Protein AF-A0A9W6BMG9-F1 (afdb_monomer_lite)

Secondary structure (DSSP, 8-state):
-HHHHHHHHTTHHHHHHS-TTSTT---S-TTHHHHHHHHHHHHHHHHHHHHHHHHHHHHHTTSS-HHHHHHHHHHHHHHHHHHHHHHHHHHHHTT-

Organism: NCBI:txid330485

Radius of gyration: 16.76 Å; chains: 1; bounding box: 38×29×47 Å

Structure (mmCIF, N/CA/C/O backbone):
data_AF-A0A9W6BMG9-F1
#
_entry.id   AF-A0A9W6BMG9-F1
#
loop_
_atom_site.group_PDB
_atom_site.id
_atom_site.type_symbol
_atom_site.label_atom_id
_atom_site.label_alt_id
_atom_site.label_comp_id
_atom_site.label_asym_id
_atom_site.label_entity_id
_atom_site.label_seq_id
_atom_site.pdbx_PDB_ins_code
_atom_site.Cartn_x
_atom_site.Cartn_y
_atom_site.Cartn_z
_atom_site.occupancy
_atom_site.B_iso_or_equiv
_atom_site.auth_seq_id
_atom_site.auth_comp_id
_atom_site.auth_asym_id
_atom_site.auth_atom_id
_atom_site.pdbx_PDB_model_num
ATOM 1 N N . MET A 1 1 ? -10.687 10.277 6.472 1.00 66.94 1 MET A N 1
ATOM 2 C CA . MET A 1 1 ? -9.914 10.376 5.213 1.00 66.94 1 MET A CA 1
ATOM 3 C C . MET A 1 1 ? -8.504 9.763 5.331 1.00 66.94 1 MET A C 1
ATOM 5 O O . MET A 1 1 ? -7.653 10.095 4.524 1.00 66.94 1 MET A O 1
ATOM 9 N N . LEU A 1 2 ? -8.242 8.850 6.286 1.00 72.00 2 LEU A N 1
ATOM 10 C CA . LEU A 1 2 ? -6.906 8.257 6.496 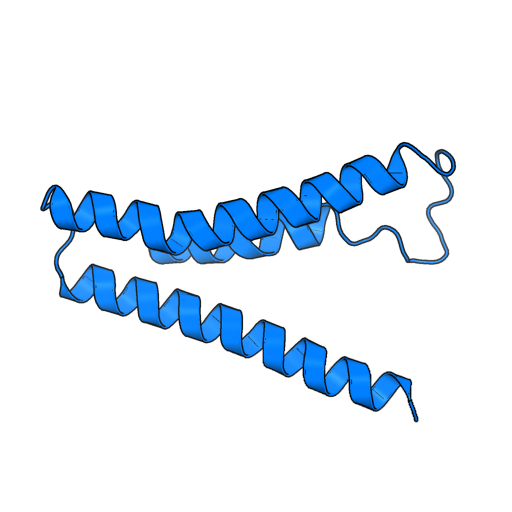1.00 72.00 2 LEU A CA 1
ATOM 11 C C . LEU A 1 2 ? -6.466 7.393 5.296 1.00 72.00 2 LEU A C 1
ATOM 13 O O . LEU A 1 2 ? -5.410 7.645 4.726 1.00 72.00 2 LEU A O 1
ATOM 17 N N . VAL A 1 3 ? -7.365 6.507 4.844 1.00 71.44 3 VAL A N 1
ATOM 18 C CA . VAL A 1 3 ? -7.203 5.651 3.653 1.00 71.44 3 VAL A CA 1
ATOM 19 C C . VAL A 1 3 ? -6.816 6.458 2.421 1.00 71.44 3 VAL A C 1
ATOM 21 O O . VAL A 1 3 ? -5.848 6.141 1.742 1.00 71.44 3 VAL A O 1
ATOM 24 N N . GLY A 1 4 ? -7.541 7.547 2.146 1.00 74.38 4 GLY A N 1
ATOM 25 C CA . GLY A 1 4 ? -7.274 8.388 0.978 1.00 74.38 4 GLY A CA 1
ATOM 26 C C . GLY A 1 4 ? -5.894 9.046 1.022 1.00 74.38 4 GLY A C 1
ATOM 27 O O . GLY A 1 4 ? -5.238 9.157 -0.006 1.00 74.38 4 GLY A O 1
ATOM 28 N N . ILE A 1 5 ? -5.425 9.433 2.211 1.00 76.06 5 ILE A N 1
ATOM 29 C CA . ILE A 1 5 ? -4.096 10.026 2.383 1.00 76.06 5 ILE A CA 1
ATOM 30 C C . ILE A 1 5 ? -2.999 8.973 2.160 1.00 76.06 5 ILE A C 1
ATOM 32 O O . ILE A 1 5 ? -2.038 9.263 1.450 1.00 76.06 5 ILE A O 1
ATOM 36 N N . MET A 1 6 ? -3.149 7.751 2.687 1.00 77.81 6 MET A N 1
ATOM 37 C CA . MET A 1 6 ? -2.163 6.675 2.487 1.00 77.81 6 MET A CA 1
ATOM 38 C C . MET A 1 6 ? -2.113 6.183 1.037 1.00 77.81 6 MET A C 1
ATOM 40 O O . MET A 1 6 ? -1.026 5.953 0.507 1.00 77.81 6 MET A O 1
ATOM 44 N N . TYR A 1 7 ? -3.259 6.123 0.354 1.00 74.19 7 TYR A N 1
ATOM 45 C CA . TYR A 1 7 ? -3.338 5.729 -1.057 1.00 74.19 7 TYR A CA 1
ATOM 46 C C . TYR A 1 7 ? -2.607 6.695 -2.000 1.00 74.19 7 TYR A C 1
ATOM 48 O O . TYR A 1 7 ? -2.170 6.300 -3.075 1.00 74.19 7 TYR A O 1
ATOM 56 N N . VAL A 1 8 ? -2.460 7.961 -1.601 1.00 77.56 8 VAL A N 1
ATOM 57 C CA . VAL A 1 8 ? -1.705 8.977 -2.346 1.00 77.56 8 VAL A CA 1
ATOM 58 C C . VAL A 1 8 ? -0.236 8.981 -1.909 1.00 77.56 8 VAL A C 1
ATOM 60 O O . VAL A 1 8 ? 0.660 8.992 -2.750 1.00 77.56 8 VAL A O 1
ATOM 63 N N . LEU A 1 9 ? 0.036 8.919 -0.602 1.00 76.56 9 LEU A N 1
ATOM 64 C CA . LEU A 1 9 ? 1.397 8.991 -0.054 1.00 76.56 9 LEU A CA 1
ATOM 65 C C . LEU A 1 9 ? 2.307 7.834 -0.476 1.00 76.56 9 LEU A C 1
ATOM 67 O O . LEU A 1 9 ? 3.517 8.036 -0.566 1.00 76.56 9 LEU A O 1
ATOM 71 N N . VAL A 1 10 ? 1.758 6.638 -0.700 1.00 77.25 10 VAL A N 1
ATOM 72 C CA . VAL A 1 10 ? 2.538 5.450 -1.084 1.00 77.25 10 VAL A CA 1
ATOM 73 C C . VAL A 1 10 ? 3.059 5.525 -2.528 1.00 77.25 10 VAL A C 1
ATOM 75 O O . VAL A 1 10 ? 4.267 5.395 -2.708 1.00 77.25 10 VAL A O 1
ATOM 78 N N . PRO A 1 11 ? 2.229 5.766 -3.561 1.00 75.94 11 PRO A N 1
ATOM 79 C CA . PRO A 1 11 ? 2.698 5.810 -4.946 1.00 75.94 11 PRO A CA 1
ATOM 80 C C . PRO A 1 11 ? 3.315 7.152 -5.363 1.00 75.94 11 PRO A C 1
ATOM 82 O O . PRO A 1 11 ? 4.164 7.165 -6.252 1.00 75.94 11 PRO A O 1
ATOM 85 N N . MET A 1 12 ? 2.929 8.286 -4.756 1.00 78.38 12 MET A N 1
ATOM 86 C CA . MET A 1 12 ? 3.419 9.607 -5.194 1.00 78.38 12 MET A CA 1
ATOM 87 C C . MET A 1 12 ? 4.949 9.750 -5.213 1.00 78.38 12 MET A C 1
ATOM 89 O O . MET A 1 12 ? 5.466 10.284 -6.192 1.00 78.38 12 MET A O 1
ATOM 93 N N . PRO A 1 13 ? 5.703 9.267 -4.210 1.00 71.56 13 PRO A N 1
ATOM 94 C CA . PRO A 1 13 ? 7.160 9.292 -4.253 1.00 71.56 13 PRO A CA 1
ATOM 95 C C . PRO A 1 13 ? 7.730 8.607 -5.496 1.00 71.56 13 PRO A C 1
ATOM 97 O O . PRO A 1 13 ? 8.587 9.164 -6.175 1.00 71.56 13 PRO A O 1
ATOM 100 N N . TYR A 1 14 ? 7.213 7.427 -5.837 1.00 69.19 14 TYR A N 1
ATOM 101 C CA . TYR A 1 14 ? 7.633 6.704 -7.031 1.00 69.19 14 TYR A CA 1
ATOM 102 C C . TYR A 1 14 ? 7.268 7.459 -8.318 1.00 69.19 14 TYR A C 1
ATOM 104 O O . TYR A 1 14 ? 8.080 7.533 -9.234 1.00 69.19 14 TYR A O 1
ATOM 112 N N . LEU A 1 15 ? 6.094 8.094 -8.373 1.00 72.38 15 LEU A N 1
ATOM 113 C CA . LEU A 1 15 ? 5.665 8.881 -9.536 1.00 72.38 15 LEU A CA 1
ATOM 114 C C . LEU A 1 15 ? 6.529 10.133 -9.765 1.00 72.38 15 LEU A C 1
ATOM 116 O O . LEU A 1 15 ? 6.833 10.459 -10.910 1.00 72.38 15 LEU A O 1
ATOM 120 N N . PHE A 1 16 ? 6.953 10.820 -8.700 1.00 70.56 16 PHE A N 1
ATOM 121 C CA . PHE A 1 16 ? 7.776 12.031 -8.819 1.00 70.56 16 PHE A CA 1
ATOM 122 C C . PHE A 1 16 ? 9.262 11.745 -9.040 1.00 70.56 16 PHE A C 1
ATOM 124 O O . PHE A 1 16 ? 9.945 12.542 -9.681 1.00 70.56 16 PHE A O 1
ATOM 131 N N . PHE A 1 17 ? 9.767 10.624 -8.524 1.00 69.19 17 PHE A N 1
ATOM 132 C CA . PHE A 1 17 ? 11.200 10.324 -8.525 1.00 69.19 17 PHE A CA 1
ATOM 133 C C . PHE A 1 17 ? 11.595 9.138 -9.426 1.00 69.19 17 PHE A C 1
ATOM 135 O O . PHE A 1 17 ? 12.784 8.907 -9.631 1.00 69.19 17 PHE A O 1
ATOM 142 N N . GLY A 1 18 ? 10.632 8.396 -9.989 1.00 60.59 18 GLY A N 1
ATOM 143 C CA . GLY A 1 18 ? 10.860 7.224 -10.849 1.00 60.59 18 GLY A CA 1
ATOM 144 C C . GLY A 1 18 ? 10.938 7.511 -12.356 1.00 60.59 18 GLY A C 1
ATOM 145 O O . GLY A 1 18 ? 11.417 6.670 -13.110 1.00 60.59 18 GLY A O 1
ATOM 146 N N . SER A 1 19 ? 10.530 8.699 -12.820 1.00 56.25 19 SER A N 1
ATOM 147 C CA . SER A 1 19 ? 10.460 9.054 -14.254 1.00 56.25 19 SER A CA 1
ATOM 148 C C . SER A 1 19 ? 11.805 9.474 -14.882 1.00 56.25 19 SER A C 1
ATOM 150 O O . 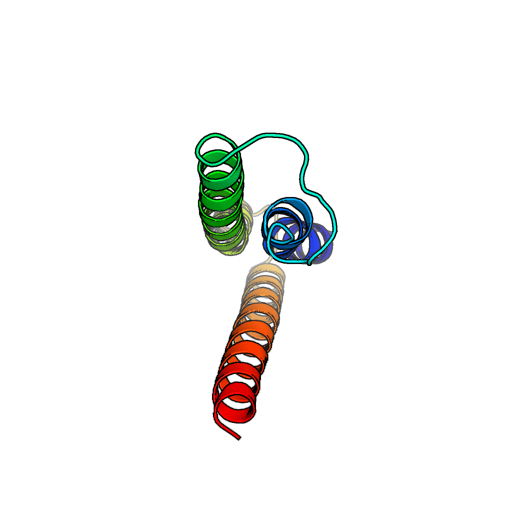SER A 1 19 ? 11.843 10.295 -15.800 1.00 56.25 19 SER A O 1
ATOM 152 N N . SER A 1 20 ? 12.933 8.923 -14.437 1.00 52.28 20 SER A N 1
ATOM 153 C CA . SER A 1 20 ? 14.253 9.272 -14.986 1.00 52.28 20 SER A CA 1
ATOM 154 C C . SER A 1 20 ? 14.693 8.386 -16.168 1.00 52.28 20 SER A C 1
ATOM 156 O O . SER A 1 20 ? 15.891 8.179 -16.350 1.00 52.28 20 SER A O 1
ATOM 158 N N . GLY A 1 21 ? 13.753 7.802 -16.921 1.00 48.06 21 GLY A N 1
ATOM 159 C CA . GLY A 1 21 ? 14.031 6.814 -17.979 1.00 48.06 21 GLY A CA 1
ATOM 160 C C . GLY A 1 21 ? 13.397 7.100 -19.345 1.00 48.06 21 GLY A C 1
ATOM 161 O O . GLY A 1 21 ? 13.449 6.242 -20.215 1.00 48.06 21 GLY A O 1
ATOM 162 N N . GLY A 1 22 ? 12.790 8.274 -19.544 1.00 41.53 22 GLY A N 1
ATOM 163 C CA . GLY A 1 22 ? 12.286 8.698 -20.850 1.00 41.53 22 GLY A CA 1
ATOM 164 C C . GLY A 1 22 ? 13.367 9.422 -21.649 1.00 41.53 22 GLY A C 1
ATOM 165 O O . GLY A 1 22 ? 13.963 10.386 -21.163 1.00 41.53 22 GLY A O 1
ATOM 166 N N . GLU A 1 23 ? 13.600 8.967 -22.877 1.00 46.19 23 GLU A N 1
ATOM 167 C CA . GLU A 1 23 ? 14.384 9.653 -23.904 1.00 46.19 23 GLU A CA 1
ATOM 168 C C . GLU A 1 23 ? 13.849 11.088 -24.083 1.00 46.19 23 GLU A C 1
ATOM 170 O O . GLU A 1 23 ? 12.847 11.310 -24.756 1.00 46.19 23 GLU A O 1
ATOM 175 N N . GLY A 1 24 ? 14.456 12.077 -23.417 1.00 40.53 24 GLY A N 1
ATOM 176 C CA . GLY A 1 24 ? 14.022 13.472 -23.560 1.00 40.53 24 GLY A CA 1
ATOM 177 C C . GLY A 1 24 ? 14.364 14.451 -22.439 1.00 40.53 24 GLY A C 1
ATOM 178 O O . GLY A 1 24 ? 14.251 15.651 -22.667 1.00 40.53 24 GLY A O 1
ATOM 179 N N . TYR A 1 25 ? 14.823 14.012 -21.262 1.00 41.03 25 TYR A N 1
ATOM 180 C CA . TYR A 1 25 ? 15.250 14.946 -20.205 1.00 41.03 25 TYR A CA 1
ATOM 181 C C . TYR A 1 25 ? 16.717 14.751 -19.819 1.00 41.03 25 TYR A C 1
ATOM 183 O O . TYR A 1 25 ? 17.072 14.385 -18.702 1.00 41.03 25 TYR A O 1
ATOM 191 N N . ALA A 1 26 ? 17.592 15.009 -20.790 1.00 46.62 26 ALA A N 1
ATOM 192 C CA . ALA A 1 26 ? 19.012 15.222 -20.558 1.00 46.62 26 ALA A CA 1
ATOM 193 C C . ALA A 1 26 ? 19.227 16.614 -19.941 1.00 46.62 26 ALA A C 1
ATOM 195 O O . ALA A 1 26 ? 19.567 17.556 -20.649 1.00 46.62 26 ALA A O 1
ATOM 196 N N . ILE A 1 27 ? 19.025 16.762 -18.631 1.00 43.28 27 ILE A N 1
ATOM 197 C CA . ILE A 1 27 ? 19.437 17.963 -17.893 1.00 43.28 27 ILE A CA 1
ATOM 198 C C . ILE A 1 27 ? 20.044 17.508 -16.548 1.00 43.28 27 ILE A C 1
ATOM 200 O O . ILE A 1 27 ? 19.337 17.278 -15.574 1.00 43.28 27 ILE A O 1
ATOM 204 N N . TYR A 1 28 ? 21.381 17.388 -16.545 1.00 38.22 28 TYR A N 1
ATOM 205 C CA . TYR A 1 28 ? 22.328 17.100 -15.444 1.00 38.22 28 TYR A CA 1
ATOM 206 C C . TYR A 1 28 ? 22.728 15.629 -15.197 1.00 38.22 28 TYR A C 1
ATOM 208 O O . TYR A 1 28 ? 21.977 14.805 -14.689 1.00 38.22 28 TYR A O 1
ATOM 216 N N . GLY A 1 29 ? 23.986 15.330 -15.544 1.00 38.88 29 GLY A N 1
ATOM 217 C CA . GLY A 1 29 ? 24.590 14.001 -15.609 1.00 38.88 29 GLY A CA 1
ATOM 218 C C . GLY A 1 29 ? 24.628 13.166 -14.317 1.00 38.88 29 GLY A C 1
ATOM 219 O O . GLY A 1 29 ? 24.921 13.638 -13.220 1.00 38.88 29 GLY A O 1
ATOM 220 N N . SER A 1 30 ? 24.347 11.875 -14.510 1.00 53.50 30 SER A N 1
ATOM 221 C CA . SER A 1 30 ? 25.079 10.679 -14.042 1.00 53.50 30 SER A CA 1
ATOM 222 C C . SER A 1 30 ? 25.449 10.467 -12.561 1.00 53.50 30 SER A C 1
ATOM 224 O O . SER A 1 30 ? 26.081 9.459 -12.258 1.00 53.50 30 SER A O 1
ATOM 226 N N . THR A 1 31 ? 25.051 11.308 -11.603 1.00 51.38 31 THR A N 1
ATOM 227 C CA . THR A 1 31 ? 25.226 10.989 -10.157 1.00 51.38 31 THR A CA 1
ATOM 228 C C . THR A 1 31 ? 24.143 11.588 -9.261 1.00 51.38 31 THR A C 1
ATOM 230 O O . THR A 1 31 ? 23.736 10.979 -8.278 1.00 51.38 31 THR A O 1
ATOM 233 N N . ILE A 1 32 ? 23.605 12.760 -9.609 1.00 51.44 32 ILE A N 1
ATOM 234 C CA . ILE A 1 32 ? 22.479 13.353 -8.866 1.00 51.44 32 ILE A CA 1
ATOM 235 C C . ILE A 1 32 ? 21.150 12.679 -9.242 1.00 51.44 32 ILE A C 1
ATOM 237 O O . ILE A 1 32 ? 20.295 12.485 -8.382 1.00 51.44 32 ILE A O 1
ATOM 241 N N . GLN A 1 33 ? 21.010 12.224 -10.492 1.00 57.81 33 GLN A N 1
ATOM 242 C CA . GLN A 1 33 ? 19.859 11.440 -10.954 1.00 57.81 33 GLN A CA 1
ATOM 243 C C . GLN A 1 33 ? 19.681 10.138 -10.153 1.00 57.81 33 GLN A C 1
ATOM 245 O O . GLN A 1 33 ? 18.558 9.804 -9.787 1.00 57.81 33 GLN A O 1
ATOM 250 N N . SER A 1 34 ? 20.769 9.438 -9.799 1.00 65.88 34 SER A N 1
ATOM 251 C CA . SER A 1 34 ? 20.681 8.229 -8.966 1.00 65.88 34 SER A CA 1
ATOM 252 C C . SER A 1 34 ? 20.245 8.537 -7.532 1.00 65.88 34 SER A C 1
ATOM 254 O O . SER A 1 34 ? 19.490 7.764 -6.952 1.00 65.88 34 SER A O 1
ATOM 256 N N . GLY A 1 35 ? 20.656 9.684 -6.975 1.00 76.50 35 GLY A N 1
ATOM 257 C CA . GLY A 1 35 ? 20.262 10.105 -5.627 1.00 76.50 35 GLY A CA 1
ATOM 258 C C . GLY A 1 35 ? 18.757 10.355 -5.487 1.00 76.50 35 GLY A C 1
ATOM 259 O O . GLY A 1 35 ? 18.155 9.925 -4.506 1.00 76.50 35 GLY A O 1
ATOM 260 N N . TRP A 1 36 ? 18.129 10.989 -6.482 1.00 77.31 36 TRP A N 1
ATOM 261 C CA . TRP A 1 36 ? 16.675 11.202 -6.485 1.00 77.31 36 TRP A CA 1
ATOM 262 C C . TRP A 1 36 ? 15.896 9.901 -6.677 1.00 77.31 36 TRP A C 1
ATOM 264 O O . TRP A 1 36 ? 14.894 9.693 -5.996 1.00 77.31 36 TRP A O 1
ATOM 274 N N . VAL A 1 37 ? 16.383 8.995 -7.528 1.00 76.88 37 VAL A N 1
ATOM 275 C CA . VAL A 1 37 ? 15.782 7.663 -7.708 1.00 76.88 37 VAL A CA 1
ATOM 276 C C . VAL A 1 37 ? 15.839 6.850 -6.410 1.00 76.88 37 VAL A C 1
ATOM 278 O O . VAL A 1 37 ? 14.831 6.272 -5.997 1.00 76.88 37 VAL A O 1
ATOM 281 N N . ASP A 1 38 ? 16.981 6.835 -5.719 1.00 81.94 38 ASP A N 1
ATOM 282 C CA . ASP A 1 38 ? 17.104 6.144 -4.431 1.00 81.94 38 ASP A CA 1
ATOM 283 C C . ASP A 1 38 ? 16.278 6.815 -3.324 1.00 81.94 38 ASP A C 1
ATOM 285 O O . ASP A 1 38 ? 15.663 6.111 -2.517 1.00 81.94 38 ASP A O 1
ATOM 289 N N . ALA A 1 39 ? 16.160 8.147 -3.322 1.00 83.00 39 ALA A N 1
ATOM 290 C CA . ALA A 1 39 ? 15.237 8.856 -2.436 1.00 83.00 39 ALA A CA 1
ATOM 291 C C . ALA A 1 39 ? 13.774 8.461 -2.705 1.00 83.00 39 ALA A C 1
ATOM 293 O O . ALA A 1 39 ? 13.017 8.227 -1.762 1.00 83.00 39 ALA A O 1
ATOM 294 N N . GLY A 1 40 ? 13.386 8.312 -3.975 1.00 82.62 40 GLY A N 1
ATOM 295 C CA . GLY A 1 40 ? 12.071 7.817 -4.379 1.00 82.62 40 GLY A CA 1
ATOM 296 C C . GLY A 1 40 ? 11.783 6.409 -3.867 1.00 82.62 40 GLY A C 1
ATOM 297 O O . GLY A 1 40 ? 10.713 6.160 -3.305 1.00 82.62 40 GLY A O 1
ATOM 298 N N . LYS A 1 41 ? 12.754 5.497 -3.990 1.00 81.69 41 LYS A N 1
ATOM 299 C CA . LYS A 1 41 ? 12.658 4.124 -3.465 1.00 81.69 41 LYS A CA 1
ATOM 300 C C . LYS A 1 41 ? 12.533 4.106 -1.942 1.00 81.69 41 LYS A C 1
ATOM 302 O O . LYS A 1 41 ? 11.647 3.432 -1.415 1.00 81.69 41 LYS A O 1
ATOM 307 N N . PHE A 1 42 ? 13.367 4.876 -1.241 1.00 87.00 42 PHE A N 1
ATOM 308 C CA . PHE A 1 42 ? 13.294 5.009 0.215 1.00 87.00 42 PHE A CA 1
ATOM 309 C C . PHE A 1 42 ? 11.934 5.549 0.657 1.00 87.00 42 PHE A C 1
ATOM 311 O O . PHE A 1 42 ? 11.293 4.961 1.524 1.00 87.00 42 PHE A O 1
ATOM 318 N N . LEU A 1 43 ? 11.471 6.639 0.043 1.00 87.25 43 LEU A N 1
ATOM 319 C CA . LEU A 1 43 ? 10.232 7.297 0.437 1.00 87.25 43 LEU A CA 1
ATOM 320 C C . LEU A 1 43 ? 9.001 6.437 0.116 1.00 87.25 43 LEU A C 1
ATOM 322 O O . LEU A 1 43 ? 8.074 6.400 0.916 1.00 87.25 43 LEU A O 1
ATOM 326 N N . THR A 1 44 ? 9.015 5.678 -0.983 1.00 85.75 44 THR A N 1
ATOM 327 C CA . THR A 1 44 ? 7.962 4.692 -1.291 1.00 85.75 44 THR A CA 1
ATOM 328 C C . THR A 1 44 ? 7.895 3.608 -0.212 1.00 85.75 44 THR A C 1
ATOM 330 O O . THR A 1 44 ? 6.817 3.316 0.307 1.00 85.75 44 THR A O 1
ATOM 333 N N . GLY A 1 45 ? 9.045 3.050 0.187 1.00 86.44 45 GLY A N 1
ATOM 334 C CA . GLY A 1 45 ? 9.122 2.074 1.279 1.00 86.44 45 GLY A CA 1
ATOM 335 C C . GLY A 1 45 ? 8.691 2.660 2.626 1.00 86.44 45 GLY A C 1
ATOM 336 O O . GLY A 1 45 ? 7.915 2.041 3.353 1.00 86.44 45 GLY A O 1
ATOM 337 N N . PHE A 1 46 ? 9.128 3.882 2.936 1.00 90.12 46 PHE A N 1
ATOM 338 C CA . PHE A 1 46 ? 8.726 4.609 4.138 1.00 90.12 46 PHE A CA 1
ATOM 339 C C . PHE A 1 46 ? 7.212 4.829 4.183 1.00 90.12 46 PHE A C 1
ATOM 341 O O . PHE A 1 46 ? 6.579 4.506 5.187 1.00 90.12 46 PHE A O 1
ATOM 348 N N . SER A 1 47 ? 6.616 5.319 3.095 1.00 88.06 47 SER A N 1
ATOM 349 C CA . SER A 1 47 ? 5.171 5.513 2.994 1.00 88.06 47 SER A CA 1
ATOM 350 C C . SER A 1 47 ? 4.413 4.190 3.109 1.00 88.06 47 SER A C 1
ATOM 352 O O . SER A 1 47 ? 3.389 4.139 3.789 1.00 88.06 47 SER A O 1
ATOM 354 N N . ALA A 1 48 ? 4.918 3.107 2.507 1.00 89.25 48 ALA A N 1
ATOM 355 C CA . ALA A 1 48 ? 4.314 1.779 2.619 1.00 89.25 48 ALA A CA 1
ATOM 356 C C . ALA A 1 48 ? 4.299 1.288 4.076 1.00 89.25 48 ALA A C 1
ATOM 358 O O . ALA A 1 48 ? 3.254 0.871 4.575 1.00 89.25 48 ALA A O 1
ATOM 359 N N . VAL A 1 49 ? 5.412 1.415 4.805 1.00 91.94 49 VAL A N 1
ATOM 360 C CA . VAL A 1 49 ? 5.460 1.095 6.243 1.00 91.94 49 VAL A CA 1
ATOM 361 C C . VAL A 1 49 ? 4.545 2.028 7.044 1.00 91.94 49 VAL A C 1
ATOM 363 O O . VAL A 1 49 ? 3.804 1.572 7.917 1.00 91.94 49 VAL A O 1
ATOM 366 N N . GLY A 1 50 ? 4.539 3.322 6.716 1.00 90.38 50 GLY A N 1
ATOM 367 C CA . GLY A 1 50 ? 3.670 4.328 7.325 1.00 90.38 50 GLY A CA 1
ATOM 368 C C . GLY A 1 50 ? 2.184 3.995 7.192 1.00 90.38 50 GLY A C 1
ATOM 369 O O . GLY A 1 50 ? 1.443 4.171 8.159 1.00 90.38 50 GLY A O 1
ATOM 370 N N . SER A 1 51 ? 1.768 3.420 6.059 1.00 89.25 51 SER A N 1
ATOM 371 C CA . SER A 1 51 ? 0.383 2.989 5.817 1.00 89.25 51 SER A CA 1
ATOM 372 C C . SER A 1 51 ? -0.096 1.872 6.747 1.00 89.25 51 SER A C 1
ATOM 374 O O . SER A 1 51 ? -1.294 1.698 6.913 1.00 89.25 51 SER A O 1
ATOM 376 N N . ILE A 1 52 ? 0.816 1.152 7.407 1.00 91.50 52 ILE A N 1
ATOM 377 C CA . ILE A 1 52 ? 0.484 0.114 8.394 1.00 91.50 52 ILE A CA 1
ATOM 378 C C . ILE A 1 52 ? 0.718 0.641 9.814 1.00 91.50 52 ILE A C 1
ATOM 380 O O . ILE A 1 52 ? -0.126 0.479 10.698 1.00 91.50 52 ILE A O 1
ATOM 384 N N . ALA A 1 53 ? 1.851 1.311 10.035 1.00 91.56 53 ALA A N 1
ATOM 385 C CA . ALA A 1 53 ? 2.260 1.790 11.350 1.00 91.56 53 ALA A CA 1
ATOM 386 C C . ALA A 1 53 ? 1.349 2.906 11.883 1.00 91.56 53 ALA A C 1
ATOM 388 O O . ALA A 1 53 ? 0.934 2.854 13.041 1.00 91.56 53 ALA A O 1
ATOM 389 N N . ILE A 1 54 ? 0.997 3.897 11.052 1.00 91.25 54 ILE A N 1
ATOM 390 C CA . ILE A 1 54 ? 0.170 5.038 11.474 1.00 91.25 54 ILE A CA 1
ATOM 391 C C . ILE A 1 54 ? -1.226 4.566 11.922 1.00 91.25 54 ILE A C 1
ATOM 393 O O . ILE A 1 54 ? -1.601 4.854 13.062 1.00 91.25 54 ILE A O 1
ATOM 397 N N . PRO A 1 55 ? -1.989 3.794 11.121 1.00 89.31 55 PRO A N 1
ATOM 398 C CA . PRO A 1 55 ? -3.291 3.288 11.555 1.00 89.31 55 PRO A CA 1
ATOM 399 C C . PRO A 1 55 ? -3.201 2.391 12.792 1.00 89.31 55 PRO A C 1
ATOM 401 O O . PRO A 1 55 ? -4.060 2.486 13.668 1.00 89.31 55 PRO A O 1
ATOM 404 N N . ALA A 1 56 ? -2.161 1.557 12.907 1.00 91.25 56 ALA A N 1
ATOM 405 C CA . ALA A 1 56 ? -1.967 0.698 14.075 1.00 91.25 56 ALA A CA 1
ATOM 406 C C . ALA A 1 56 ? -1.784 1.513 15.368 1.00 91.25 56 ALA A C 1
ATOM 408 O O . ALA A 1 56 ? -2.407 1.200 16.386 1.00 91.25 56 ALA A O 1
ATOM 409 N N . ILE A 1 57 ? -0.998 2.595 15.325 1.00 93.81 57 ILE A N 1
ATOM 410 C CA . ILE A 1 57 ? -0.814 3.508 16.465 1.00 93.81 57 ILE A CA 1
ATOM 411 C C . ILE A 1 57 ? -2.134 4.214 16.808 1.00 93.81 57 ILE A C 1
ATOM 413 O O . ILE A 1 57 ? -2.501 4.296 17.982 1.00 93.81 57 ILE A O 1
ATOM 417 N N . LEU A 1 58 ? -2.887 4.676 15.803 1.00 91.69 58 LEU A N 1
ATOM 418 C CA . LEU A 1 58 ? -4.192 5.314 16.016 1.00 91.69 58 LEU A CA 1
ATOM 419 C C . LEU A 1 58 ? -5.221 4.345 16.623 1.00 91.69 58 LEU A C 1
ATOM 421 O O . LEU A 1 58 ? -6.016 4.751 17.475 1.00 91.69 58 LEU A O 1
ATOM 425 N N . ALA A 1 59 ? -5.209 3.075 16.212 1.00 91.38 59 ALA A N 1
ATOM 426 C CA . ALA A 1 59 ? -6.073 2.039 16.773 1.00 91.38 59 ALA A CA 1
ATOM 427 C C . ALA A 1 59 ? -5.688 1.723 18.225 1.00 91.38 59 ALA A C 1
ATOM 429 O O . ALA A 1 59 ? -6.561 1.612 19.087 1.00 91.38 59 ALA A O 1
ATOM 430 N N . HIS A 1 60 ? -4.387 1.658 18.524 1.00 92.88 60 HIS A N 1
ATOM 431 C CA . HIS A 1 60 ? -3.885 1.480 19.888 1.00 92.88 60 HIS A CA 1
ATOM 432 C C . HIS A 1 60 ? -4.287 2.645 20.810 1.00 92.88 60 HIS A C 1
ATOM 434 O O . HIS A 1 60 ? -4.709 2.426 21.945 1.00 92.88 60 HIS A O 1
ATOM 440 N N . ALA A 1 61 ? -4.250 3.880 20.299 1.00 94.75 61 ALA A N 1
ATOM 441 C CA . ALA A 1 61 ? -4.703 5.082 21.000 1.00 94.75 61 ALA A CA 1
ATOM 442 C C . ALA A 1 61 ? -6.240 5.228 21.075 1.00 94.75 61 ALA A C 1
ATOM 444 O O . ALA A 1 61 ? -6.731 6.220 21.612 1.00 94.75 61 ALA A O 1
ATOM 445 N N . LYS A 1 62 ? -7.007 4.260 20.548 1.00 90.94 62 LYS A N 1
ATOM 446 C CA . LYS A 1 62 ? -8.482 4.271 20.475 1.00 90.94 62 LYS A CA 1
ATOM 447 C C . LYS A 1 62 ? -9.065 5.471 19.711 1.00 90.94 62 LYS A C 1
ATOM 449 O O . LYS A 1 62 ? -10.209 5.851 19.940 1.00 90.94 62 LYS A O 1
ATOM 454 N N . VAL A 1 63 ? -8.296 6.044 18.781 1.00 94.50 63 VAL A N 1
ATOM 455 C CA . VAL A 1 63 ? -8.739 7.140 17.898 1.00 94.50 63 VAL A CA 1
ATOM 456 C C . VAL A 1 63 ? -9.566 6.602 16.727 1.00 94.50 63 VAL A C 1
ATOM 458 O O . VAL A 1 63 ? -10.498 7.259 16.270 1.00 94.50 63 VAL A O 1
ATOM 461 N N . ILE A 1 64 ? -9.248 5.394 16.252 1.00 91.88 64 ILE A N 1
ATOM 462 C CA . ILE A 1 64 ? -10.013 4.683 15.220 1.00 91.88 64 ILE A CA 1
ATOM 463 C C . ILE A 1 64 ? -10.526 3.345 15.756 1.00 91.88 64 ILE A C 1
ATOM 465 O O . ILE A 1 64 ? -9.929 2.743 16.648 1.00 91.88 64 ILE A O 1
ATOM 469 N N . THR A 1 65 ? -11.637 2.862 15.200 1.00 92.62 65 THR A N 1
ATOM 470 C CA . THR A 1 65 ? -12.170 1.536 15.528 1.00 92.62 65 THR A CA 1
ATOM 471 C C . THR A 1 65 ? -11.348 0.438 14.854 1.00 92.62 65 THR A C 1
ATOM 473 O O . THR A 1 65 ? -10.718 0.655 13.819 1.00 92.62 65 THR A O 1
ATOM 476 N N . ILE A 1 66 ? -11.394 -0.781 15.398 1.00 91.12 66 ILE A N 1
ATOM 477 C CA . ILE A 1 66 ? -10.689 -1.926 14.802 1.00 91.12 66 ILE A CA 1
ATOM 478 C C . ILE A 1 66 ? -11.183 -2.238 13.379 1.00 91.12 66 ILE A C 1
ATOM 480 O O . ILE A 1 66 ? -10.401 -2.637 12.524 1.00 91.12 66 ILE A O 1
ATOM 484 N N . GLY A 1 67 ? -12.467 -1.985 13.095 1.00 91.38 67 GLY A N 1
ATOM 485 C CA . GLY A 1 67 ? -13.018 -2.113 11.747 1.00 91.38 67 GLY A CA 1
ATOM 486 C C . GLY A 1 67 ? -12.359 -1.143 10.765 1.00 91.38 67 GLY A C 1
ATOM 487 O O . GLY A 1 67 ? -12.014 -1.539 9.657 1.00 91.38 67 GLY A O 1
ATOM 488 N N . ALA A 1 68 ? -12.099 0.099 11.187 1.00 90.06 68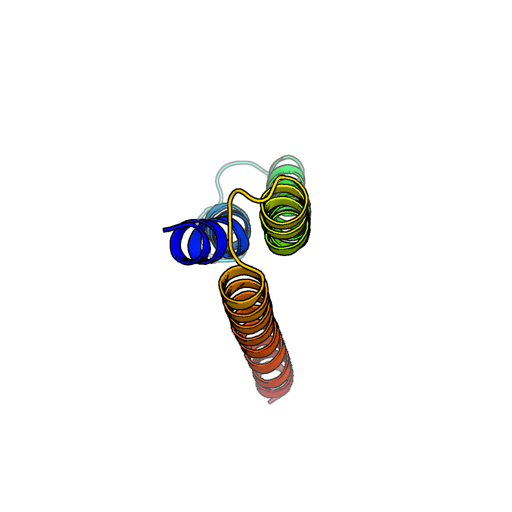 ALA A N 1
ATOM 489 C CA . ALA A 1 68 ? -11.380 1.069 10.365 1.00 90.06 68 ALA A CA 1
ATOM 490 C C . ALA A 1 68 ? -9.924 0.644 10.102 1.00 90.06 68 ALA A C 1
ATOM 492 O O . ALA A 1 68 ? -9.442 0.820 8.986 1.00 90.06 68 ALA A O 1
ATOM 493 N N . LEU A 1 69 ? -9.254 0.030 11.086 1.00 91.75 69 LEU A N 1
ATOM 494 C CA . LEU A 1 69 ? -7.910 -0.533 10.908 1.00 91.75 69 LEU A CA 1
ATOM 495 C C . LEU A 1 69 ? -7.891 -1.648 9.850 1.00 91.75 69 LEU A C 1
ATOM 497 O O . LEU A 1 69 ? -7.014 -1.667 8.991 1.00 91.75 69 LEU A O 1
ATOM 501 N N . ILE A 1 70 ? -8.859 -2.568 9.897 1.00 93.69 70 ILE A N 1
ATOM 502 C CA . ILE A 1 70 ? -8.950 -3.676 8.934 1.00 93.69 70 ILE A CA 1
ATOM 503 C C . ILE A 1 70 ? -9.209 -3.145 7.521 1.00 93.69 70 ILE A C 1
ATOM 505 O O . ILE A 1 70 ? -8.572 -3.603 6.575 1.00 93.69 70 ILE A O 1
ATOM 509 N N . MET A 1 71 ? -10.107 -2.167 7.374 1.00 92.00 71 MET A N 1
ATOM 510 C CA . MET A 1 71 ? -10.405 -1.562 6.072 1.00 92.00 71 MET A CA 1
ATOM 511 C C . MET A 1 71 ? -9.187 -0.854 5.469 1.00 92.00 71 MET A C 1
ATOM 513 O O . MET A 1 71 ? -8.957 -0.958 4.267 1.00 92.00 71 MET A O 1
ATOM 517 N N . GLU A 1 72 ? -8.388 -0.177 6.294 1.00 91.56 72 GLU A N 1
ATOM 518 C CA . GLU A 1 72 ? -7.125 0.429 5.867 1.00 91.56 72 GLU A CA 1
ATOM 519 C C . GLU A 1 72 ? -6.111 -0.626 5.415 1.00 91.56 72 GLU A C 1
ATOM 521 O O . GLU A 1 72 ? -5.559 -0.524 4.322 1.00 91.56 72 GLU A O 1
ATOM 526 N N . LEU A 1 73 ? -5.907 -1.681 6.210 1.00 91.75 73 LEU A N 1
ATOM 527 C CA . LEU A 1 73 ? -4.961 -2.743 5.865 1.00 91.75 73 LEU A CA 1
ATOM 528 C C . LEU A 1 73 ? -5.382 -3.484 4.587 1.00 91.75 73 LEU A C 1
ATOM 530 O O . LEU A 1 73 ? -4.539 -3.815 3.755 1.00 91.75 73 LEU A O 1
ATOM 534 N N . ALA A 1 74 ? -6.686 -3.704 4.401 1.00 93.56 74 ALA A N 1
ATOM 535 C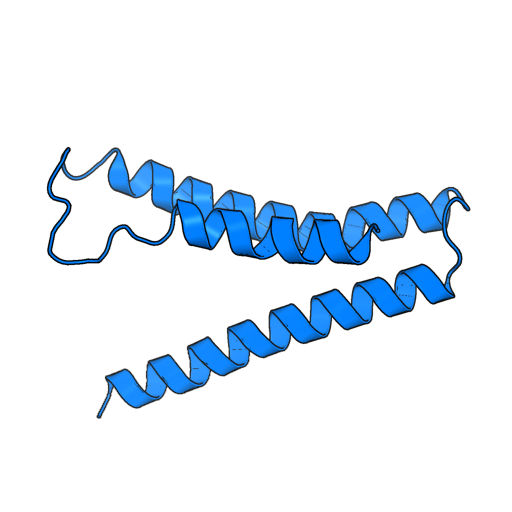 CA . ALA A 1 74 ? -7.230 -4.267 3.172 1.00 93.56 74 ALA A CA 1
ATOM 536 C C . ALA A 1 74 ? -6.972 -3.349 1.966 1.00 93.56 74 ALA A C 1
ATOM 538 O O . ALA A 1 74 ? -6.57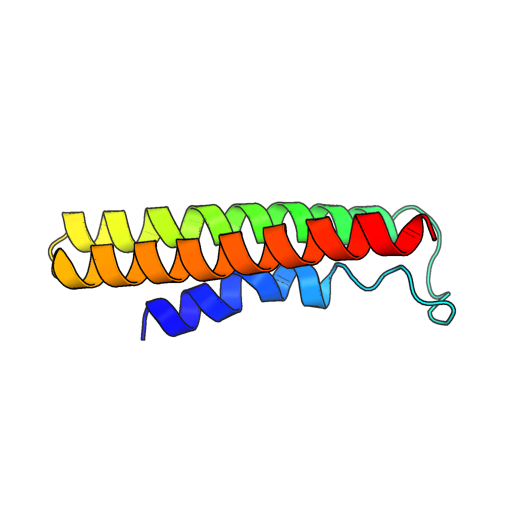4 -3.833 0.908 1.00 93.56 74 ALA A O 1
ATOM 539 N N . ALA A 1 75 ? -7.135 -2.032 2.120 1.00 89.75 75 ALA A N 1
ATOM 540 C CA . ALA A 1 75 ? -6.834 -1.072 1.060 1.00 89.75 75 ALA A CA 1
ATOM 541 C C . ALA A 1 75 ? -5.338 -1.059 0.697 1.00 89.75 75 ALA A C 1
ATOM 543 O O . ALA A 1 75 ? -4.998 -1.102 -0.488 1.00 89.75 75 ALA A O 1
ATOM 544 N N . ALA A 1 76 ? -4.450 -1.070 1.697 1.00 89.31 76 ALA A N 1
ATOM 545 C CA . ALA A 1 76 ? -3.005 -1.164 1.491 1.00 89.31 76 ALA A CA 1
ATOM 546 C C . ALA A 1 76 ? -2.618 -2.467 0.770 1.00 89.31 76 ALA A C 1
ATOM 548 O O . ALA A 1 76 ? -1.808 -2.449 -0.159 1.00 89.31 76 ALA A O 1
ATOM 549 N N . PHE A 1 77 ? -3.248 -3.587 1.137 1.00 92.81 77 PHE A N 1
ATOM 550 C CA . PHE A 1 77 ? -3.052 -4.870 0.467 1.00 92.81 77 PHE A CA 1
ATOM 551 C C . PHE A 1 77 ? -3.494 -4.831 -1.000 1.00 92.81 77 PHE A C 1
ATOM 553 O O . PHE A 1 77 ? -2.743 -5.268 -1.868 1.00 92.81 77 PHE A O 1
ATOM 560 N N . VAL A 1 78 ? -4.674 -4.276 -1.297 1.00 93.56 78 VAL A N 1
ATOM 561 C CA . VAL A 1 78 ? -5.169 -4.142 -2.678 1.00 93.56 78 VAL A CA 1
ATOM 562 C C . VAL A 1 78 ? -4.213 -3.301 -3.525 1.00 93.56 78 VAL A C 1
ATOM 564 O O . VAL A 1 78 ? -3.891 -3.697 -4.645 1.00 93.56 78 VAL A O 1
ATOM 567 N N . LEU A 1 79 ? -3.716 -2.176 -3.000 1.00 89.31 79 LEU A N 1
ATOM 568 C CA . LEU A 1 79 ? -2.739 -1.342 -3.706 1.00 89.31 79 LEU A CA 1
ATOM 569 C C . LEU A 1 79 ? -1.431 -2.105 -3.959 1.00 89.31 79 LEU A C 1
ATOM 571 O O . LEU A 1 79 ? -0.964 -2.150 -5.096 1.00 89.31 79 LEU A O 1
ATOM 575 N N . GLY A 1 80 ? -0.880 -2.761 -2.934 1.00 89.19 80 GLY A N 1
ATOM 576 C CA . GLY A 1 80 ? 0.340 -3.561 -3.067 1.00 89.19 80 GLY A CA 1
ATOM 577 C C . GLY A 1 80 ? 0.189 -4.700 -4.079 1.00 89.19 80 GLY A C 1
ATOM 578 O O . GLY A 1 80 ? 1.024 -4.851 -4.968 1.00 89.19 80 GLY A O 1
ATOM 579 N N . ALA A 1 81 ? -0.909 -5.455 -4.007 1.00 93.12 81 ALA A N 1
ATOM 580 C CA . ALA A 1 81 ? -1.208 -6.533 -4.947 1.00 93.12 81 ALA A CA 1
ATOM 581 C C . ALA A 1 81 ? -1.363 -6.020 -6.385 1.00 93.12 81 ALA A C 1
ATOM 583 O O . ALA A 1 81 ? -0.881 -6.662 -7.318 1.00 93.12 81 ALA A O 1
ATOM 584 N N . THR A 1 82 ? -1.985 -4.852 -6.570 1.00 91.06 82 THR A N 1
ATOM 585 C CA . THR A 1 82 ? -2.139 -4.223 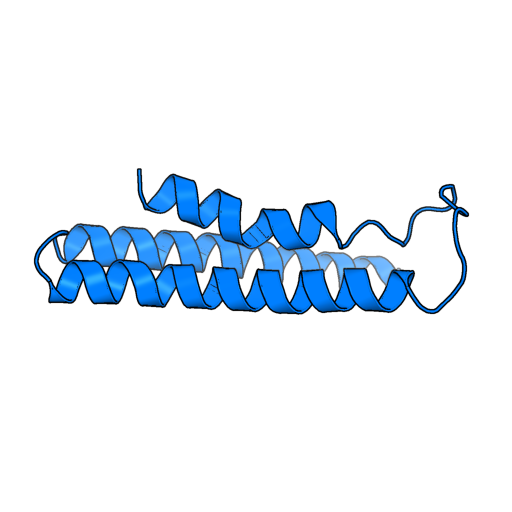-7.890 1.00 91.06 82 THR A CA 1
ATOM 586 C C . THR A 1 82 ? -0.781 -3.884 -8.498 1.00 91.06 82 THR A C 1
ATOM 588 O O . THR A 1 82 ? -0.520 -4.258 -9.640 1.00 91.06 82 THR A O 1
ATOM 591 N N . VAL A 1 83 ? 0.103 -3.240 -7.729 1.00 86.69 83 VAL A N 1
ATOM 592 C CA . VAL A 1 83 ? 1.452 -2.874 -8.192 1.00 86.69 83 VAL A CA 1
ATOM 593 C C . VAL A 1 83 ? 2.274 -4.119 -8.534 1.00 86.69 83 VAL A C 1
ATOM 595 O O . VAL A 1 83 ? 2.862 -4.174 -9.609 1.00 86.69 83 VAL A O 1
ATOM 598 N N . LEU A 1 84 ? 2.264 -5.143 -7.674 1.00 89.00 84 LEU A N 1
ATOM 599 C CA . LEU A 1 84 ? 2.983 -6.399 -7.926 1.00 89.00 84 LEU A CA 1
ATOM 600 C C . LEU A 1 84 ? 2.463 -7.130 -9.166 1.00 89.00 84 LEU A C 1
ATOM 602 O O . LEU A 1 84 ? 3.244 -7.668 -9.944 1.00 89.00 84 LEU A O 1
ATOM 606 N N . THR A 1 85 ? 1.143 -7.151 -9.356 1.00 91.31 85 THR A N 1
ATOM 607 C CA . THR A 1 85 ? 0.528 -7.786 -10.526 1.00 91.31 85 THR A CA 1
ATOM 608 C C . THR A 1 85 ? 0.922 -7.045 -11.800 1.00 91.31 85 THR A C 1
ATOM 610 O O . THR A 1 85 ? 1.326 -7.678 -12.772 1.00 91.31 85 THR A O 1
ATOM 613 N N . TYR A 1 86 ? 0.855 -5.712 -11.788 1.00 87.88 86 TYR A N 1
ATOM 614 C CA . TYR A 1 86 ? 1.283 -4.886 -12.913 1.00 87.88 86 TYR A CA 1
ATOM 615 C C . TYR A 1 86 ? 2.756 -5.129 -13.271 1.00 87.88 86 TYR A C 1
ATOM 617 O O . TYR A 1 86 ? 3.061 -5.406 -14.429 1.00 87.88 86 TYR A O 1
ATOM 625 N N . ASP A 1 87 ? 3.649 -5.099 -12.280 1.00 85.38 87 ASP A N 1
ATOM 626 C CA . ASP A 1 87 ? 5.086 -5.322 -12.474 1.00 85.38 87 ASP A CA 1
ATOM 627 C C . ASP A 1 87 ? 5.385 -6.727 -13.021 1.00 85.38 87 ASP A C 1
ATOM 629 O O . ASP A 1 87 ? 6.166 -6.889 -13.962 1.00 85.38 87 ASP A O 1
ATOM 633 N N . TYR A 1 88 ? 4.691 -7.745 -12.501 1.00 87.88 88 TYR A N 1
ATOM 634 C CA . TYR A 1 88 ? 4.822 -9.126 -12.957 1.00 87.88 88 TYR A CA 1
ATOM 635 C C . TYR A 1 88 ? 4.457 -9.295 -14.436 1.00 87.88 88 TYR A C 1
ATOM 637 O O . TYR A 1 88 ? 5.204 -9.926 -15.185 1.00 87.88 88 TYR A O 1
ATOM 645 N N . PHE A 1 89 ? 3.316 -8.751 -14.869 1.00 90.56 89 PHE A N 1
ATOM 646 C CA . PHE A 1 89 ? 2.891 -8.861 -16.267 1.00 90.56 89 PHE A CA 1
ATOM 647 C C . PHE A 1 89 ? 3.736 -7.980 -17.190 1.00 90.56 89 PHE A C 1
ATOM 649 O O . PHE A 1 89 ? 4.206 -8.468 -18.215 1.00 90.56 89 PHE A O 1
ATOM 656 N N . SER A 1 90 ? 4.037 -6.744 -16.783 1.00 84.94 90 SER A N 1
ATOM 657 C CA . SER A 1 90 ? 4.899 -5.840 -17.553 1.00 84.94 90 SER A CA 1
ATOM 658 C C . SER A 1 90 ? 6.293 -6.430 -17.780 1.00 84.94 90 SER A C 1
ATOM 660 O O . SER A 1 90 ? 6.849 -6.288 -18.868 1.00 84.94 90 SER A O 1
ATOM 662 N N . SER A 1 91 ? 6.851 -7.115 -16.779 1.00 83.62 91 SER A N 1
ATOM 663 C CA . SER A 1 91 ? 8.144 -7.788 -16.908 1.00 83.62 91 SER A CA 1
ATOM 664 C C . SER A 1 91 ? 8.101 -8.930 -17.918 1.00 83.62 91 SER A C 1
ATOM 666 O O . SER A 1 91 ? 9.094 -9.168 -18.588 1.00 83.62 91 SER A O 1
ATOM 668 N N . ARG A 1 92 ? 6.975 -9.645 -18.045 1.00 87.06 92 ARG A N 1
ATOM 669 C CA . ARG A 1 92 ? 6.825 -10.750 -19.008 1.00 87.06 92 ARG A CA 1
ATOM 670 C C . ARG A 1 92 ? 6.662 -10.251 -20.438 1.00 87.06 92 ARG A C 1
ATOM 672 O O . ARG A 1 92 ? 7.224 -10.870 -21.336 1.00 87.06 92 ARG A O 1
ATOM 679 N N . ASP A 1 93 ? 5.934 -9.157 -20.626 1.00 84.12 93 ASP A N 1
ATOM 680 C CA . ASP A 1 93 ? 5.722 -8.546 -21.940 1.00 84.12 93 ASP A CA 1
ATOM 681 C C . ASP A 1 93 ? 7.019 -7.957 -22.509 1.00 84.12 93 ASP A C 1
ATOM 683 O O . ASP A 1 93 ? 7.227 -8.004 -23.712 1.00 84.12 93 ASP A O 1
ATOM 687 N N . ALA A 1 94 ? 7.940 -7.488 -21.660 1.00 76.00 94 ALA A N 1
ATOM 688 C CA . ALA A 1 94 ? 9.244 -6.977 -22.095 1.00 76.00 94 ALA A CA 1
ATOM 689 C C . ALA A 1 94 ? 10.177 -8.040 -22.718 1.00 76.00 94 ALA A C 1
ATOM 691 O O . ALA A 1 94 ? 11.187 -7.683 -23.324 1.00 76.00 94 ALA A O 1
ATOM 692 N N . PHE A 1 95 ? 9.881 -9.334 -22.544 1.00 68.50 95 PHE A N 1
ATOM 693 C CA . PHE A 1 95 ? 10.655 -10.436 -23.130 1.00 68.50 95 PHE A CA 1
ATOM 694 C C . PHE A 1 95 ? 10.096 -10.941 -24.474 1.00 68.50 95 PHE A C 1
ATOM 696 O O . PHE A 1 95 ? 10.712 -11.830 -25.067 1.00 68.50 95 PHE A O 1
ATOM 703 N N . TYR A 1 96 ? 8.962 -10.405 -24.940 1.00 52.69 96 TYR A N 1
ATOM 704 C CA . TYR A 1 96 ? 8.364 -10.689 -26.251 1.00 52.69 96 TYR A CA 1
ATOM 705 C C . TYR A 1 96 ? 8.521 -9.497 -27.196 1.00 52.69 96 TYR A C 1
ATOM 707 O O . TYR A 1 96 ? 8.687 -9.757 -28.410 1.00 52.69 96 TYR A O 1
#

InterPro domains:
  IPR007262 Vps55/LEPROT [PF04133] (1-92)
  IPR007262 Vps55/LEPROT [PTHR12050] (1-94)

Foldseek 3Di:
DLLVVLLCQQCVLCVVLVPPPDPPDPDDDDDVNVVSNVVSVVSNVVSLVCLLVVLVVCVVVVVDPVVVNVVSVVSSVVSVVVVVVVCVVVVVVVVD

Sequence (96 aa):
MLVGIMYVLVPMPYLFFGSSGGEGYAIYGSTIQSGWVDAGKFLTGFSAVGSIAIPAILAHAKVITIGALIMELAAAFVLGATVLTYDYFSSRDAFY

pLDDT: mean 78.44, std 16.04, range [38.22, 94.75]